Protein AF-A0A1Q7I2L8-F1 (afdb_monomer)

Radius of gyration: 13.13 Å; Cα contacts (8 Å, |Δi|>4): 40; chains: 1; bounding box: 30×20×37 Å

Structure (mmCIF, N/CA/C/O backbone):
data_AF-A0A1Q7I2L8-F1
#
_entry.id   AF-A0A1Q7I2L8-F1
#
loop_
_atom_site.group_PDB
_atom_site.id
_atom_site.type_symbol
_atom_site.label_atom_id
_atom_site.label_alt_id
_atom_site.label_comp_id
_atom_site.label_asym_id
_atom_site.label_entity_id
_atom_site.label_seq_id
_atom_site.pdbx_PDB_ins_code
_atom_site.Cartn_x
_atom_site.Cartn_y
_atom_site.Cartn_z
_atom_site.occupancy
_atom_site.B_iso_or_equiv
_atom_site.auth_seq_id
_atom_site.auth_comp_id
_atom_site.auth_asym_id
_atom_site.auth_atom_id
_atom_site.pdbx_PDB_model_num
ATOM 1 N N . MET A 1 1 ? 15.233 11.367 -10.978 1.00 52.97 1 MET A N 1
ATOM 2 C CA . MET A 1 1 ? 14.308 10.222 -11.111 1.00 52.97 1 MET A CA 1
ATOM 3 C C . MET A 1 1 ? 13.710 10.292 -12.500 1.00 52.97 1 MET A C 1
ATOM 5 O O . MET A 1 1 ? 13.121 11.313 -12.818 1.00 52.97 1 MET A O 1
ATOM 9 N N . THR A 1 2 ? 13.933 9.285 -13.341 1.00 60.62 2 THR A N 1
ATOM 10 C CA . THR A 1 2 ? 13.311 9.224 -14.672 1.00 60.62 2 THR A CA 1
ATOM 11 C C . THR A 1 2 ? 11.853 8.819 -14.495 1.00 60.62 2 THR A C 1
ATOM 13 O O . THR A 1 2 ? 11.585 7.812 -13.841 1.00 60.62 2 THR A O 1
ATOM 16 N N . GLU A 1 3 ? 10.918 9.602 -15.026 1.00 69.00 3 GLU A N 1
ATOM 17 C CA . GLU A 1 3 ? 9.498 9.250 -14.981 1.00 69.00 3 GLU A CA 1
ATOM 18 C C . GLU A 1 3 ? 9.233 7.936 -15.739 1.00 69.00 3 GLU A C 1
ATOM 20 O O . GLU A 1 3 ? 9.806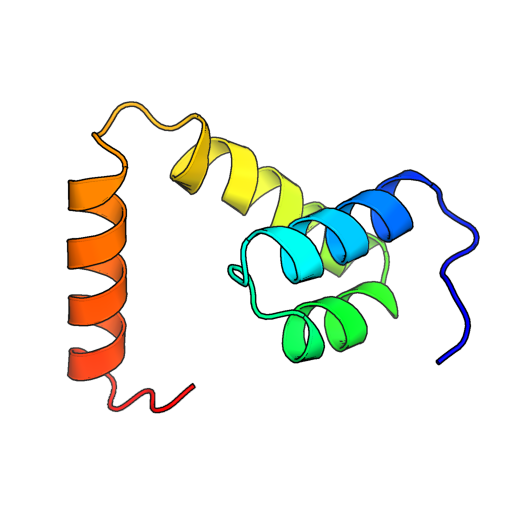 7.725 -16.815 1.00 69.00 3 GLU A O 1
ATOM 25 N N . PRO A 1 4 ? 8.378 7.035 -15.215 1.00 79.50 4 PRO A N 1
ATOM 26 C CA . PRO A 1 4 ? 8.051 5.802 -15.914 1.00 79.50 4 PRO A CA 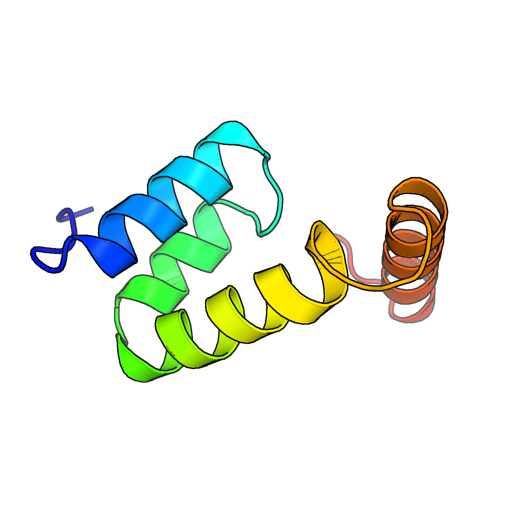1
ATOM 27 C C . PRO A 1 4 ? 7.329 6.117 -17.229 1.00 79.50 4 PRO A C 1
ATOM 29 O O . PRO A 1 4 ? 6.415 6.942 -17.277 1.00 79.50 4 PRO A O 1
ATOM 32 N N . ALA A 1 5 ? 7.725 5.439 -18.309 1.00 84.12 5 ALA A N 1
ATOM 33 C CA . ALA A 1 5 ? 7.051 5.558 -19.604 1.00 84.12 5 ALA A CA 1
ATOM 34 C C . ALA A 1 5 ? 5.616 4.999 -19.551 1.00 84.12 5 ALA A C 1
ATOM 36 O O . ALA A 1 5 ? 4.725 5.517 -20.222 1.00 84.12 5 ALA A O 1
ATOM 37 N N . ASP A 1 6 ? 5.401 3.976 -18.718 1.00 94.62 6 ASP A N 1
ATOM 38 C CA . ASP A 1 6 ? 4.114 3.320 -18.487 1.00 94.62 6 ASP A CA 1
ATOM 39 C C . ASP A 1 6 ? 3.127 4.260 -17.757 1.00 94.62 6 ASP A C 1
ATOM 41 O O . ASP A 1 6 ? 3.383 4.628 -16.603 1.00 94.62 6 ASP A O 1
ATOM 45 N N . PRO A 1 7 ? 1.999 4.640 -18.391 1.00 95.62 7 PRO A N 1
ATOM 46 C CA . PRO A 1 7 ? 1.026 5.561 -17.805 1.00 95.62 7 PRO A CA 1
ATOM 47 C C . PRO A 1 7 ? 0.429 5.074 -16.483 1.00 95.62 7 PRO A C 1
ATOM 49 O O . PRO A 1 7 ? 0.217 5.883 -15.585 1.00 95.62 7 PRO A O 1
ATOM 52 N N . GLU A 1 8 ? 0.209 3.765 -16.328 1.00 95.31 8 GLU A N 1
ATOM 53 C CA . GLU A 1 8 ? -0.373 3.209 -15.099 1.00 95.31 8 GLU A CA 1
ATOM 54 C C . GLU A 1 8 ? 0.592 3.363 -13.916 1.00 95.31 8 GLU A C 1
ATOM 56 O O . GLU A 1 8 ? 0.185 3.633 -12.788 1.00 95.31 8 GLU A O 1
ATOM 61 N N . LEU A 1 9 ? 1.899 3.236 -14.164 1.00 95.81 9 LEU A N 1
ATOM 62 C CA . LEU A 1 9 ? 2.898 3.448 -13.118 1.00 95.81 9 LEU A CA 1
ATOM 63 C C . LEU A 1 9 ? 3.044 4.924 -12.755 1.00 95.81 9 LEU A C 1
ATOM 65 O O . LEU A 1 9 ? 3.284 5.228 -11.587 1.00 95.81 9 LEU A O 1
ATOM 69 N N . ARG A 1 10 ? 2.886 5.829 -13.729 1.00 95.31 10 ARG A 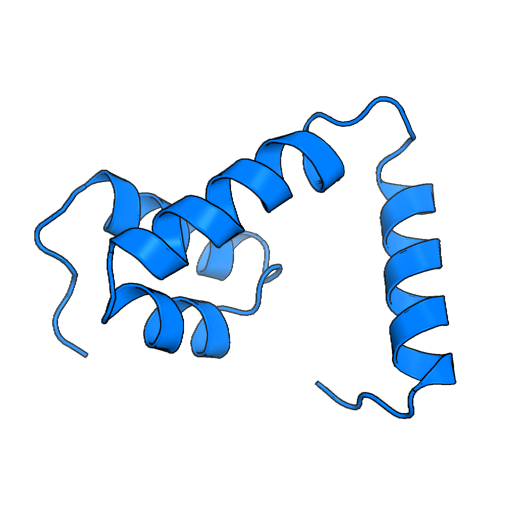N 1
ATOM 70 C CA . ARG A 1 10 ? 2.883 7.275 -13.478 1.00 95.31 10 ARG A CA 1
ATOM 71 C C . ARG A 1 10 ? 1.712 7.668 -12.584 1.00 95.31 10 ARG A C 1
ATOM 73 O O . ARG A 1 10 ? 1.927 8.328 -11.573 1.00 95.31 10 ARG A O 1
ATOM 80 N N . GLU A 1 11 ? 0.521 7.156 -12.878 1.00 95.38 11 GLU A N 1
ATOM 81 C CA . GLU A 1 11 ? -0.666 7.378 -12.050 1.00 95.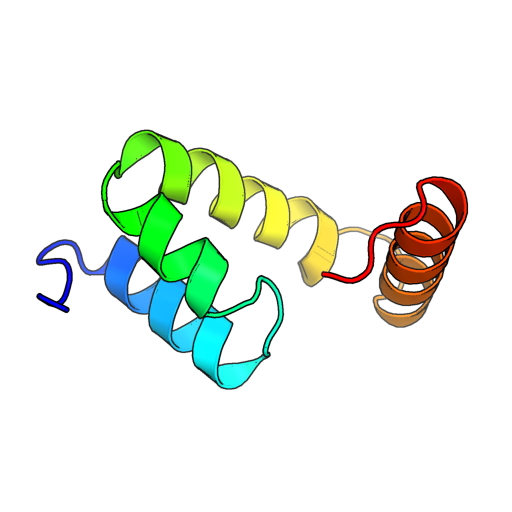38 11 GLU A CA 1
ATOM 82 C C . GLU A 1 11 ? -0.437 6.916 -10.601 1.00 95.38 11 GLU A C 1
ATOM 84 O O . GLU A 1 11 ? -0.758 7.637 -9.658 1.00 95.38 11 GLU A O 1
ATOM 89 N N . TYR A 1 12 ? 0.199 5.758 -10.384 1.00 95.81 12 TYR A N 1
ATOM 90 C CA . TYR A 1 12 ? 0.525 5.313 -9.025 1.00 95.81 12 TYR A CA 1
ATOM 91 C C . TYR A 1 12 ? 1.441 6.284 -8.265 1.00 95.81 12 TYR A C 1
ATOM 93 O O . TYR A 1 12 ? 1.287 6.422 -7.050 1.00 95.81 12 TYR A O 1
ATOM 101 N N . LEU A 1 13 ? 2.380 6.948 -8.945 1.00 95.31 13 LEU A N 1
ATOM 102 C CA . LEU A 1 13 ? 3.246 7.959 -8.329 1.00 95.31 13 LEU A CA 1
ATOM 103 C C . LEU A 1 13 ? 2.482 9.251 -8.034 1.00 95.31 13 LEU A C 1
ATOM 105 O O . LEU A 1 13 ? 2.618 9.794 -6.940 1.00 95.31 13 LEU A O 1
ATOM 109 N N . GLU A 1 14 ? 1.639 9.704 -8.960 1.00 95.44 14 GLU A N 1
ATOM 110 C CA . GLU A 1 14 ? 0.790 10.888 -8.782 1.00 95.44 14 GLU A CA 1
ATOM 111 C C . GLU A 1 14 ? -0.181 10.712 -7.605 1.00 95.44 14 GLU A C 1
ATOM 113 O O . GLU A 1 14 ? -0.326 11.599 -6.761 1.00 95.44 14 GLU A O 1
ATOM 118 N N . LEU A 1 15 ? -0.808 9.537 -7.493 1.00 94.56 15 LEU A N 1
ATOM 119 C CA . LEU A 1 15 ? -1.687 9.198 -6.375 1.00 94.56 15 LEU A CA 1
ATOM 120 C C . LEU A 1 15 ? -0.917 9.151 -5.051 1.00 94.56 15 LEU A C 1
ATOM 122 O O . LEU A 1 15 ? -1.389 9.702 -4.054 1.00 94.56 15 LEU A O 1
ATOM 126 N N . ALA A 1 16 ? 0.271 8.540 -5.033 1.00 94.94 16 ALA A N 1
ATOM 127 C CA . ALA A 1 16 ? 1.122 8.514 -3.847 1.00 94.94 16 ALA A CA 1
ATOM 128 C C . ALA A 1 16 ? 1.511 9.935 -3.408 1.00 94.94 16 ALA A C 1
ATOM 130 O O . ALA A 1 16 ? 1.406 10.258 -2.227 1.00 94.94 16 ALA A O 1
ATOM 131 N N . GLN A 1 17 ? 1.880 10.810 -4.348 1.00 94.88 17 GLN A N 1
ATOM 132 C CA . GLN A 1 17 ? 2.192 12.214 -4.072 1.00 94.88 17 GLN A CA 1
ATOM 133 C C . GLN A 1 17 ? 0.980 12.988 -3.540 1.00 94.88 17 GLN A C 1
ATOM 135 O O . GLN A 1 17 ? 1.113 13.774 -2.606 1.00 94.88 17 GLN A O 1
ATOM 140 N N . LYS A 1 18 ? -0.208 12.753 -4.105 1.00 95.00 18 LYS A N 1
ATOM 141 C CA . LYS A 1 18 ? -1.443 13.443 -3.717 1.00 95.00 18 LYS A CA 1
ATOM 142 C C . LYS A 1 18 ? -1.950 13.039 -2.332 1.00 95.00 18 LYS A C 1
ATOM 144 O O . LYS A 1 18 ? -2.426 13.893 -1.590 1.00 95.00 18 LYS A O 1
ATOM 149 N N . TYR A 1 19 ? -1.911 11.747 -2.010 1.00 91.25 19 TYR A N 1
ATOM 150 C CA . TYR A 1 19 ? -2.525 11.202 -0.793 1.00 91.25 19 TYR A CA 1
ATOM 151 C C . TYR A 1 19 ? -1.516 10.860 0.309 1.00 91.25 19 TYR A C 1
ATOM 153 O O . TYR A 1 19 ? -1.919 10.551 1.429 1.00 91.25 19 TYR A O 1
ATOM 161 N N . GLY A 1 20 ? -0.216 10.854 0.004 1.00 89.56 20 GLY A N 1
ATOM 162 C CA . GLY A 1 20 ? 0.856 10.470 0.930 1.00 89.56 20 GLY A CA 1
ATOM 163 C C . GLY A 1 20 ? 0.851 8.990 1.337 1.00 89.56 20 GLY A C 1
ATOM 164 O O . GLY A 1 20 ? 1.692 8.568 2.129 1.00 89.56 20 GLY A O 1
ATOM 165 N N . THR A 1 21 ? -0.098 8.195 0.830 1.00 87.81 21 THR A N 1
ATOM 166 C CA . THR A 1 21 ? -0.332 6.797 1.212 1.00 87.81 21 THR A CA 1
ATOM 167 C C . THR A 1 21 ? -0.702 5.951 -0.022 1.00 87.81 21 THR A C 1
ATOM 169 O O . THR A 1 21 ? -1.762 6.153 -0.618 1.00 87.81 21 THR A O 1
ATOM 172 N N . PRO A 1 22 ? 0.145 4.988 -0.442 1.00 89.75 22 PRO A N 1
ATOM 173 C CA . PRO A 1 22 ? 1.484 4.690 0.084 1.00 89.75 22 PRO A CA 1
ATOM 174 C C . PRO A 1 22 ? 2.448 5.881 -0.062 1.00 89.75 22 PRO A C 1
ATOM 176 O O . PRO A 1 22 ? 2.236 6.742 -0.913 1.00 89.75 22 PRO A O 1
ATOM 179 N N . ARG A 1 23 ? 3.513 5.921 0.755 1.00 91.38 23 ARG A N 1
ATOM 180 C CA . ARG A 1 23 ? 4.496 7.015 0.712 1.00 91.38 23 ARG A CA 1
ATOM 181 C C . ARG A 1 23 ? 5.124 7.156 -0.686 1.00 91.38 23 ARG A C 1
ATOM 183 O O . ARG A 1 23 ? 5.516 6.129 -1.259 1.00 91.38 23 ARG A O 1
ATOM 190 N N . PRO A 1 24 ? 5.272 8.385 -1.217 1.00 93.50 24 PRO A N 1
ATOM 191 C CA . PRO A 1 24 ? 5.856 8.625 -2.537 1.00 93.50 24 PRO A CA 1
ATOM 192 C C . PRO A 1 24 ? 7.238 7.995 -2.723 1.00 93.50 24 PRO A C 1
ATOM 194 O O . PRO A 1 24 ? 7.505 7.402 -3.763 1.00 93.50 24 PRO A O 1
ATOM 197 N N . GLU A 1 25 ? 8.098 8.058 -1.706 1.00 93.12 25 GLU A N 1
ATOM 198 C CA . GLU A 1 25 ? 9.473 7.558 -1.759 1.00 93.12 25 GLU A CA 1
ATOM 199 C C . GLU A 1 25 ? 9.502 6.035 -1.922 1.00 93.12 25 GLU A C 1
ATOM 201 O O . GLU A 1 25 ? 10.212 5.494 -2.770 1.00 93.12 25 GLU A O 1
ATOM 206 N N . THR A 1 26 ? 8.673 5.322 -1.154 1.00 93.12 26 THR A N 1
ATOM 207 C CA . THR A 1 26 ? 8.545 3.865 -1.279 1.00 93.12 26 THR A CA 1
ATOM 208 C C . THR A 1 26 ? 7.923 3.481 -2.617 1.00 93.12 26 THR A C 1
ATOM 210 O O . THR A 1 26 ? 8.318 2.487 -3.232 1.00 93.12 26 THR A O 1
ATOM 213 N N . GLN A 1 27 ? 6.949 4.261 -3.083 1.00 94.88 27 GLN A N 1
ATOM 214 C CA . GLN A 1 27 ? 6.283 3.982 -4.343 1.00 94.88 27 GLN A CA 1
ATOM 215 C C . GLN A 1 27 ? 7.216 4.204 -5.541 1.00 94.88 27 GLN A C 1
ATOM 217 O O . GLN A 1 27 ? 7.227 3.370 -6.446 1.00 94.88 27 GLN A O 1
ATOM 222 N N . ALA A 1 28 ? 8.077 5.226 -5.496 1.00 93.56 28 ALA A N 1
ATOM 223 C CA . ALA A 1 28 ? 9.133 5.452 -6.481 1.00 93.56 28 ALA A CA 1
ATOM 224 C C . ALA A 1 28 ? 10.070 4.240 -6.600 1.00 93.56 28 ALA A C 1
ATOM 226 O O . ALA A 1 28 ? 10.337 3.772 -7.709 1.00 93.56 28 ALA A O 1
ATOM 227 N N . ILE A 1 29 ? 10.475 3.648 -5.469 1.00 94.38 29 ILE A N 1
ATOM 228 C CA . ILE A 1 29 ? 11.300 2.431 -5.464 1.00 94.38 29 ILE A CA 1
ATOM 229 C C . ILE A 1 29 ? 10.571 1.271 -6.162 1.00 94.38 29 ILE A C 1
ATOM 231 O O . ILE A 1 29 ? 11.136 0.602 -7.028 1.00 94.38 29 ILE A O 1
ATOM 235 N N . ARG A 1 30 ? 9.290 1.043 -5.836 1.00 94.75 30 ARG A N 1
ATOM 236 C CA . ARG A 1 30 ? 8.494 -0.042 -6.441 1.00 94.75 30 ARG A CA 1
ATOM 237 C C . ARG A 1 30 ? 8.317 0.125 -7.947 1.00 94.75 30 ARG A C 1
ATOM 239 O O . ARG A 1 30 ? 8.302 -0.876 -8.658 1.00 94.75 30 ARG A O 1
ATOM 246 N N . THR A 1 31 ? 8.201 1.358 -8.445 1.00 94.81 31 THR A N 1
ATOM 247 C CA . THR A 1 31 ? 7.997 1.609 -9.882 1.00 94.81 31 THR A CA 1
ATOM 248 C C . THR A 1 31 ? 9.175 1.225 -10.772 1.00 94.81 31 THR A C 1
ATOM 250 O O . THR A 1 31 ? 8.970 1.047 -11.970 1.00 94.81 31 THR A O 1
ATOM 253 N N . HIS A 1 32 ? 10.365 0.977 -10.212 1.00 92.94 32 HIS A N 1
ATOM 254 C CA . HIS A 1 32 ? 11.470 0.383 -10.971 1.00 92.94 32 HIS A CA 1
ATOM 255 C C . HIS A 1 32 ? 11.175 -1.046 -11.453 1.00 92.94 32 HIS A C 1
ATOM 257 O O . HIS A 1 32 ? 11.788 -1.502 -12.415 1.00 92.94 32 HIS A O 1
ATOM 263 N N . VAL A 1 33 ? 10.229 -1.751 -10.819 1.00 95.62 33 VAL A N 1
ATOM 264 C CA . VAL 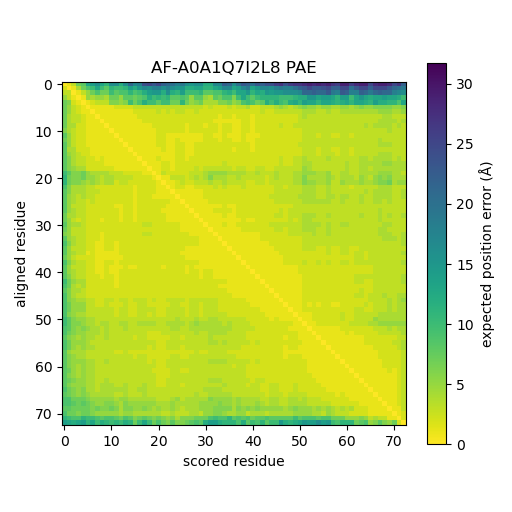A 1 33 ? 9.802 -3.097 -11.217 1.00 95.62 33 VAL A CA 1
ATOM 265 C C . VAL A 1 33 ? 8.286 -3.091 -11.459 1.00 95.62 33 VAL A C 1
ATOM 267 O O . VAL A 1 33 ? 7.511 -3.246 -10.510 1.00 95.62 33 VAL A O 1
ATOM 270 N N . PRO A 1 34 ? 7.821 -2.958 -12.719 1.00 95.44 34 PRO A N 1
ATOM 271 C CA . PRO A 1 34 ? 6.400 -2.795 -13.045 1.00 95.44 34 PRO A CA 1
ATOM 272 C C . PRO A 1 34 ? 5.472 -3.841 -12.419 1.00 95.44 34 PRO A C 1
ATOM 274 O O . PRO A 1 34 ? 4.396 -3.506 -11.925 1.00 95.44 34 PRO A O 1
ATOM 277 N N . ALA A 1 35 ? 5.893 -5.109 -12.398 1.00 96.69 35 ALA A N 1
ATOM 278 C CA . ALA A 1 35 ? 5.115 -6.193 -11.803 1.00 96.69 35 ALA A CA 1
ATOM 279 C C . ALA A 1 35 ? 4.886 -5.989 -10.293 1.00 96.69 35 ALA A C 1
ATOM 281 O O . ALA A 1 35 ? 3.772 -6.195 -9.811 1.00 96.69 35 ALA A O 1
ATOM 282 N N . VAL A 1 36 ? 5.905 -5.520 -9.563 1.00 96.81 36 VAL A N 1
ATOM 283 C CA . VAL A 1 36 ? 5.817 -5.230 -8.122 1.00 96.81 36 VAL A CA 1
ATOM 284 C C . VAL A 1 36 ? 4.901 -4.036 -7.874 1.00 96.81 36 VAL A C 1
ATOM 286 O O . VAL A 1 36 ? 4.016 -4.112 -7.021 1.00 96.81 36 VAL A O 1
ATOM 289 N N . ALA A 1 37 ? 5.062 -2.958 -8.645 1.00 96.31 37 ALA A N 1
ATOM 290 C CA . ALA A 1 37 ? 4.205 -1.781 -8.531 1.00 96.31 37 ALA A CA 1
ATOM 291 C C . ALA A 1 37 ? 2.724 -2.129 -8.753 1.00 96.31 37 ALA A C 1
ATOM 293 O O . ALA A 1 37 ? 1.878 -1.771 -7.938 1.00 96.31 37 ALA A O 1
ATOM 294 N N . ARG A 1 38 ? 2.412 -2.901 -9.800 1.00 97.31 38 ARG A N 1
ATOM 295 C CA . ARG A 1 38 ? 1.042 -3.346 -10.109 1.00 97.31 38 ARG A CA 1
ATOM 296 C C . ARG A 1 38 ? 0.476 -4.261 -9.026 1.00 97.31 38 ARG A C 1
ATOM 298 O O . ARG A 1 38 ? -0.675 -4.084 -8.630 1.00 97.31 38 ARG A O 1
ATOM 305 N N . ALA A 1 39 ? 1.264 -5.225 -8.547 1.00 97.50 39 ALA A N 1
ATOM 306 C CA . ALA A 1 39 ? 0.835 -6.145 -7.497 1.00 97.50 39 ALA A CA 1
ATOM 307 C C . ALA A 1 39 ? 0.477 -5.397 -6.205 1.00 97.50 39 ALA A C 1
ATOM 309 O O . ALA A 1 39 ? -0.567 -5.665 -5.611 1.00 97.50 39 ALA A O 1
ATOM 310 N N . PHE A 1 40 ? 1.295 -4.415 -5.814 1.00 96.88 40 PHE A N 1
ATOM 311 C CA . PHE A 1 40 ? 1.030 -3.597 -4.636 1.00 96.88 40 PHE A CA 1
ATOM 312 C C . PHE A 1 40 ? -0.165 -2.656 -4.842 1.00 96.88 40 PHE A C 1
ATOM 314 O O . PHE A 1 40 ? -1.136 -2.725 -4.090 1.00 96.88 40 PHE A O 1
ATOM 321 N N . SER A 1 41 ? -0.121 -1.787 -5.857 1.00 96.31 41 SER A N 1
ATOM 322 C CA . SER A 1 41 ? -1.096 -0.700 -6.015 1.00 96.31 41 SER A CA 1
ATOM 323 C C . SER A 1 41 ? -2.515 -1.208 -6.236 1.00 96.31 41 SER A C 1
ATOM 325 O O . SER A 1 41 ? -3.459 -0.674 -5.660 1.00 96.31 41 SER A O 1
ATOM 327 N N . ARG A 1 42 ? -2.688 -2.282 -7.017 1.00 96.19 42 ARG A N 1
ATOM 328 C CA . ARG A 1 42 ? -4.019 -2.856 -7.268 1.00 96.19 42 ARG A CA 1
ATOM 329 C C . ARG A 1 42 ? -4.603 -3.509 -6.019 1.00 96.19 42 ARG A C 1
ATOM 331 O O . ARG A 1 42 ? -5.812 -3.447 -5.811 1.00 96.19 42 ARG A O 1
ATOM 338 N N . ALA A 1 43 ? -3.771 -4.153 -5.201 1.00 96.06 43 ALA A N 1
ATOM 339 C CA . ALA A 1 43 ? -4.214 -4.709 -3.925 1.00 96.06 43 ALA A CA 1
ATOM 340 C C . ALA A 1 43 ? -4.568 -3.590 -2.934 1.00 96.06 43 ALA A C 1
ATOM 342 O O . ALA A 1 43 ? -5.629 -3.640 -2.314 1.00 96.06 43 ALA A O 1
ATOM 343 N N . TRP A 1 44 ? -3.726 -2.555 -2.847 1.00 95.25 44 TRP A N 1
ATOM 344 C CA . TRP A 1 44 ? -3.969 -1.367 -2.030 1.00 95.25 44 TRP A CA 1
ATOM 345 C C . TRP A 1 44 ? -5.295 -0.692 -2.384 1.00 95.25 44 TRP A C 1
ATOM 347 O O . TRP A 1 44 ? -6.120 -0.473 -1.503 1.00 95.25 44 TRP A O 1
ATOM 357 N N . GLU A 1 45 ? -5.547 -0.431 -3.666 1.00 94.94 45 GLU A N 1
ATOM 358 C CA . GLU A 1 45 ? -6.795 0.184 -4.123 1.00 94.94 45 GLU A CA 1
ATOM 359 C C . GLU A 1 45 ? -8.017 -0.655 -3.716 1.00 94.94 45 GLU A C 1
ATOM 361 O O . GLU A 1 45 ? -8.946 -0.149 -3.086 1.00 94.94 45 GLU A O 1
ATOM 366 N N . ARG A 1 46 ? -7.987 -1.967 -3.980 1.00 95.94 46 ARG A N 1
ATOM 367 C CA . ARG A 1 46 ? -9.114 -2.868 -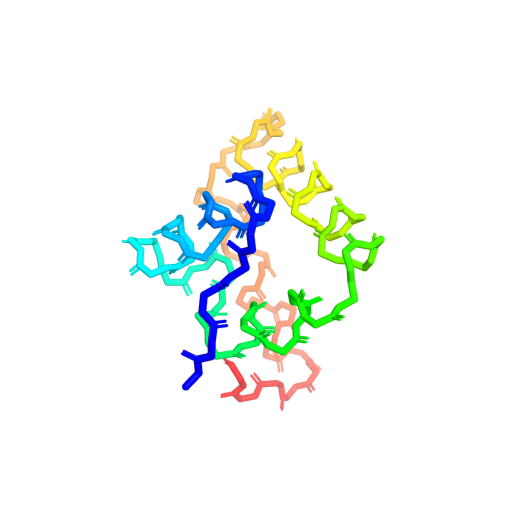3.684 1.00 95.94 46 ARG A CA 1
ATOM 368 C C . ARG A 1 46 ? -9.405 -3.007 -2.194 1.00 95.94 46 ARG A C 1
ATOM 370 O O . ARG A 1 46 ? -10.564 -3.043 -1.803 1.00 95.94 46 ARG A O 1
ATOM 377 N N . ILE A 1 47 ? -8.371 -3.109 -1.362 1.00 93.81 47 ILE A N 1
ATOM 378 C CA . ILE A 1 47 ? -8.533 -3.368 0.075 1.00 93.81 47 ILE A CA 1
ATOM 379 C C . ILE A 1 47 ? -8.736 -2.052 0.833 1.00 93.81 47 ILE A C 1
ATOM 381 O O . ILE A 1 47 ? -9.648 -1.911 1.649 1.00 93.81 47 ILE A O 1
ATOM 385 N N . PHE A 1 48 ? -7.891 -1.063 0.565 1.00 93.19 48 PHE A N 1
ATOM 386 C CA . PHE A 1 48 ? -7.772 0.122 1.402 1.00 93.19 48 PHE A CA 1
ATOM 387 C C . PHE A 1 48 ? -8.696 1.264 0.970 1.00 93.19 48 PHE A C 1
ATOM 389 O O . PHE A 1 48 ? -9.251 1.967 1.819 1.00 93.19 48 PHE A O 1
ATOM 396 N N . ARG A 1 49 ? -8.921 1.426 -0.337 1.00 91.12 49 ARG A N 1
ATOM 397 C CA . ARG A 1 49 ? -9.747 2.513 -0.890 1.00 91.12 49 ARG A CA 1
ATOM 398 C C . ARG A 1 49 ? -11.167 2.040 -1.173 1.00 91.12 49 ARG A C 1
ATOM 400 O O . ARG A 1 49 ? -12.106 2.656 -0.687 1.00 91.12 49 ARG A O 1
ATOM 407 N N . GLN A 1 50 ? -11.305 0.900 -1.845 1.00 94.81 50 GLN A N 1
ATOM 408 C CA . GLN A 1 50 ? -12.590 0.333 -2.276 1.00 94.81 50 GLN A CA 1
ATOM 409 C C . GLN A 1 50 ? -13.136 -0.765 -1.347 1.00 94.81 50 GLN A C 1
ATOM 411 O O . GLN A 1 50 ? -14.221 -1.290 -1.581 1.00 94.81 50 GLN A O 1
ATOM 416 N N . GLY A 1 51 ? -12.391 -1.142 -0.303 1.00 94.50 51 GLY A N 1
ATOM 417 C CA . GLY A 1 51 ? -12.814 -2.196 0.621 1.00 94.50 51 GLY A CA 1
ATOM 418 C C . GLY A 1 51 ? -14.041 -1.815 1.454 1.00 94.50 51 GLY A C 1
ATOM 419 O O . GLY A 1 51 ? -14.276 -0.639 1.713 1.00 94.50 51 GLY A O 1
ATOM 4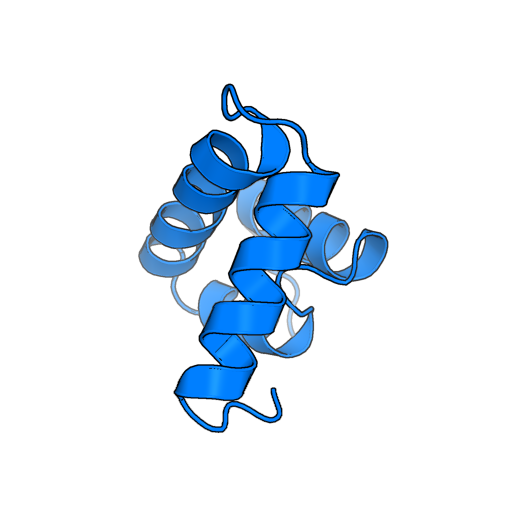20 N N . VAL A 1 52 ? -14.761 -2.833 1.935 1.00 96.75 52 VAL A N 1
ATOM 421 C CA . VAL A 1 52 ? -16.096 -2.729 2.564 1.00 96.75 52 VAL A CA 1
ATOM 422 C C . VAL A 1 52 ? -16.146 -1.997 3.907 1.00 96.75 52 VAL A C 1
ATOM 424 O O . VAL A 1 52 ? -17.217 -1.584 4.335 1.00 96.75 52 VAL A O 1
ATOM 427 N N . LEU A 1 53 ? -15.011 -1.878 4.598 1.00 96.94 53 LEU A N 1
ATOM 428 C CA . LEU A 1 53 ? -14.931 -1.164 5.870 1.00 96.94 53 LEU A CA 1
ATOM 429 C C . LEU A 1 53 ? -14.658 0.321 5.648 1.00 96.94 53 LEU A C 1
ATOM 431 O O . LEU A 1 53 ? -13.943 0.697 4.712 1.00 96.94 53 LEU A O 1
ATOM 435 N N . GLU A 1 54 ? -15.148 1.133 6.583 1.00 96.94 54 GLU A N 1
ATOM 436 C CA . GLU A 1 54 ? -14.888 2.568 6.635 1.00 96.94 54 GLU A CA 1
ATOM 437 C C . GLU A 1 54 ? -13.392 2.876 6.566 1.00 96.94 54 GLU A C 1
ATOM 439 O O . GLU A 1 54 ? -12.551 2.207 7.176 1.00 96.94 54 GLU A O 1
ATOM 444 N N . HIS A 1 55 ? -13.047 3.920 5.816 1.00 93.69 55 HIS A N 1
ATOM 445 C CA . HIS A 1 55 ? -11.651 4.287 5.598 1.00 93.69 55 HIS A CA 1
ATOM 446 C C . HIS A 1 55 ? -10.935 4.657 6.906 1.00 93.69 55 HIS A C 1
ATOM 448 O O . HIS A 1 55 ? -9.806 4.225 7.127 1.00 93.69 55 HIS A O 1
ATOM 454 N N . SER A 1 56 ? -11.615 5.364 7.813 1.00 95.44 56 SER A N 1
ATOM 455 C CA . SER A 1 56 ? -11.077 5.734 9.130 1.00 95.44 56 SER A CA 1
ATOM 456 C C . SER A 1 56 ? -10.728 4.518 9.993 1.00 95.44 56 SER A C 1
ATOM 458 O O . SER A 1 56 ? -9.703 4.522 10.673 1.00 95.44 56 SER A O 1
ATOM 460 N N . LEU A 1 57 ? -11.531 3.451 9.928 1.00 97.06 57 LEU A N 1
ATOM 461 C CA . LEU A 1 57 ? -11.252 2.204 10.638 1.00 97.06 57 LEU A CA 1
ATOM 462 C C . LEU A 1 57 ? -10.013 1.507 10.062 1.00 97.06 57 LEU A C 1
ATOM 464 O O . LEU A 1 57 ? -9.152 1.055 10.815 1.00 97.06 57 LEU A O 1
ATOM 468 N N . LYS A 1 58 ? -9.883 1.469 8.732 1.00 95.75 58 LYS A N 1
ATOM 469 C CA . LYS A 1 58 ? -8.708 0.894 8.056 1.00 95.75 58 LYS A CA 1
ATOM 470 C C . LYS A 1 58 ? -7.425 1.662 8.398 1.00 95.75 58 LYS A C 1
ATOM 472 O O . LYS A 1 58 ? -6.397 1.035 8.647 1.00 95.75 58 LYS A O 1
ATOM 477 N N . GLU A 1 59 ? -7.488 2.990 8.476 1.00 94.19 59 GLU A N 1
ATOM 478 C CA . GLU A 1 59 ? -6.371 3.833 8.925 1.00 94.19 59 GLU A CA 1
ATOM 479 C C . GLU A 1 59 ? -5.997 3.581 10.391 1.00 94.19 59 GLU A C 1
ATOM 481 O O . GLU A 1 59 ? -4.817 3.412 10.705 1.00 94.19 59 GLU A O 1
ATOM 486 N N . LEU A 1 60 ? -6.986 3.468 11.284 1.00 96.31 60 LEU A N 1
ATOM 487 C CA . LEU A 1 60 ? -6.739 3.138 12.689 1.00 96.31 60 LEU A CA 1
ATOM 488 C C . LEU A 1 60 ? -6.024 1.786 12.828 1.00 96.31 60 LEU A C 1
ATOM 490 O O . LEU A 1 60 ? -5.025 1.691 13.544 1.00 96.31 60 LEU 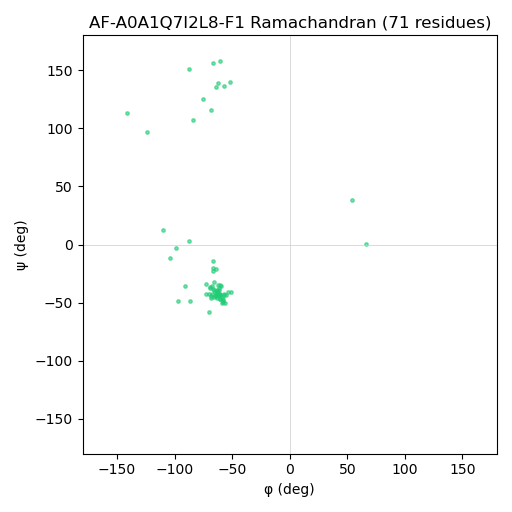A O 1
ATOM 494 N N . CYS A 1 61 ? -6.485 0.760 12.104 1.00 95.75 61 CYS A N 1
ATOM 495 C CA . CYS A 1 61 ? -5.823 -0.543 12.064 1.00 95.75 61 CYS A CA 1
ATOM 496 C C . CYS A 1 61 ? -4.391 -0.439 11.521 1.00 95.75 61 CYS A C 1
ATOM 498 O O . CYS A 1 61 ? -3.484 -1.039 12.093 1.00 95.75 61 CYS A O 1
ATOM 500 N N . ARG A 1 62 ? -4.164 0.339 10.455 1.00 93.25 62 ARG A N 1
ATOM 501 C CA . ARG A 1 62 ? -2.832 0.533 9.861 1.00 93.25 62 ARG A CA 1
ATOM 502 C C . ARG A 1 62 ? -1.852 1.159 10.857 1.00 93.25 62 ARG A C 1
ATOM 504 O O . ARG A 1 62 ? -0.750 0.645 11.013 1.00 93.25 62 ARG A O 1
ATOM 511 N N . VAL A 1 63 ? -2.264 2.214 11.565 1.00 93.56 63 VAL A N 1
ATOM 512 C CA . VAL A 1 63 ? -1.446 2.867 12.604 1.00 93.56 63 VAL A CA 1
ATOM 513 C C . VAL A 1 63 ? -1.181 1.924 13.775 1.00 93.56 63 VAL A C 1
ATOM 515 O O . VAL A 1 63 ? -0.053 1.859 14.261 1.00 93.56 63 VAL A O 1
ATOM 518 N N . TYR A 1 64 ? -2.199 1.185 14.225 1.00 96.56 64 TYR A N 1
ATOM 519 C CA . TYR A 1 64 ? -2.036 0.203 15.293 1.00 96.56 64 TYR A CA 1
ATOM 520 C C . TYR A 1 64 ? -0.999 -0.859 14.912 1.00 96.56 64 TYR A C 1
ATOM 522 O O . TYR A 1 64 ? -0.044 -1.057 15.658 1.00 96.56 64 TYR A O 1
ATOM 530 N N . VA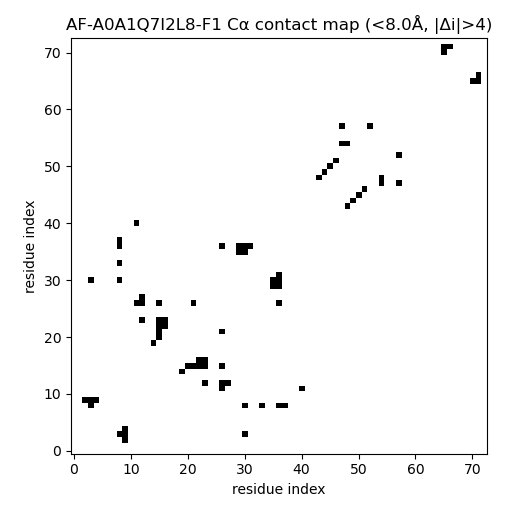L A 1 65 ? -1.122 -1.462 13.723 1.00 95.62 65 VAL A N 1
ATOM 531 C CA . VAL A 1 65 ? -0.157 -2.453 13.226 1.00 95.62 65 VAL A CA 1
ATOM 532 C C . VAL A 1 65 ? 1.250 -1.861 13.166 1.00 95.62 65 VAL A C 1
ATOM 534 O O . VAL A 1 65 ? 2.163 -2.467 13.719 1.00 95.62 65 VAL A O 1
ATOM 537 N N . SER A 1 66 ? 1.433 -0.664 12.594 1.00 94.31 66 SER A N 1
ATOM 538 C CA . SER A 1 66 ? 2.748 -0.005 12.560 1.00 94.31 66 SER A CA 1
ATOM 539 C C . SER A 1 66 ? 3.362 0.150 13.952 1.00 94.31 66 SER A C 1
ATOM 541 O O . SER A 1 66 ? 4.535 -0.165 14.129 1.00 94.31 66 SER A O 1
ATOM 543 N N . LYS A 1 67 ? 2.574 0.555 14.958 1.00 95.75 67 LYS A N 1
ATOM 544 C CA . LYS A 1 67 ? 3.055 0.658 16.345 1.00 95.75 67 LYS A CA 1
ATOM 545 C C . LYS A 1 67 ? 3.423 -0.698 16.946 1.00 95.75 67 LYS A C 1
ATOM 547 O O . LYS A 1 67 ? 4.412 -0.776 17.662 1.00 95.75 67 LYS A O 1
ATOM 552 N N . THR A 1 68 ? 2.659 -1.756 16.660 1.00 97.44 68 THR A N 1
ATOM 553 C CA . THR A 1 68 ? 2.928 -3.098 17.216 1.00 97.44 68 THR A CA 1
ATOM 554 C C . THR A 1 68 ? 4.220 -3.729 16.710 1.00 97.44 68 THR A C 1
ATOM 556 O O . THR A 1 68 ? 4.753 -4.610 17.373 1.00 97.44 68 THR A O 1
ATOM 559 N N . ILE A 1 69 ? 4.712 -3.289 15.549 1.00 96.94 69 ILE A N 1
ATOM 560 C CA . ILE A 1 69 ? 5.958 -3.781 14.949 1.00 96.94 69 ILE A CA 1
ATOM 561 C C . ILE A 1 69 ? 7.079 -2.733 14.973 1.00 96.94 69 ILE A C 1
ATOM 563 O O . ILE A 1 69 ? 8.060 -2.897 14.255 1.00 96.94 69 ILE A O 1
ATOM 567 N N . GLU A 1 70 ? 6.912 -1.645 15.735 1.00 95.69 70 GLU A N 1
ATOM 568 C CA . GLU A 1 70 ? 7.893 -0.551 15.849 1.00 95.69 70 GLU A CA 1
ATOM 569 C C . GLU A 1 70 ? 8.307 0.035 14.482 1.00 95.69 70 GLU A C 1
ATOM 571 O O . GLU A 1 70 ? 9.456 0.386 14.227 1.00 95.69 70 GLU A O 1
ATOM 576 N N . CYS A 1 71 ? 7.344 0.140 13.564 1.00 91.62 71 CYS A N 1
ATOM 577 C CA . CYS A 1 71 ? 7.556 0.721 12.245 1.00 91.62 71 CYS A CA 1
ATOM 578 C C . CYS A 1 71 ? 7.434 2.250 12.313 1.00 91.62 71 CYS A C 1
ATOM 580 O O . CYS A 1 71 ? 6.329 2.784 12.423 1.00 91.62 71 CYS A O 1
ATOM 582 N N . GLU A 1 72 ? 8.571 2.945 12.211 1.00 82.69 72 GLU A N 1
ATOM 583 C CA . GLU A 1 72 ? 8.669 4.420 12.197 1.00 82.69 72 GLU A CA 1
ATOM 584 C C . GLU A 1 72 ? 8.518 5.049 10.794 1.00 82.69 72 GLU A C 1
ATOM 586 O O . GLU A 1 72 ? 8.657 6.263 10.615 1.00 82.69 72 GLU A O 1
ATOM 591 N N . TYR A 1 73 ? 8.253 4.208 9.791 1.00 70.38 73 TYR A N 1
ATOM 592 C CA . TYR A 1 73 ? 8.044 4.589 8.392 1.00 70.38 73 TYR A CA 1
ATOM 593 C C . TYR A 1 73 ? 6.668 5.197 8.111 1.00 70.38 73 TYR A C 1
ATOM 595 O O . TYR A 1 73 ? 5.895 5.599 9.001 1.00 70.38 73 TYR A O 1
#

pLDDT: mean 92.55, std 7.9, range [52.97, 97.5]

Secondary structure (DSSP, 8-state):
-PPPSSHHHHHHHHHHHHH-SS-HHHHHHHHTSHHHHHHHHHHHIIIIISSSS-HHHHHHHHHHHHHHTT---

Sequence (73 aa):
MTEPADPELREYLELAQKYGTPRPETQAIRTHVPAVARAFSRAWERIFRQGVLEHSLKELCRVYVSKTIECEY

Foldseek 3Di:
DDQDPDPVLNVLLVVCVVPVVVPNVVSVVQSVPVVSNCVPPVVCCVPQVVNPDDNVVVVVVVVVVCVVVVNPD

Solvent-accessible surface area (backbone atoms only — not comparable to full-atom values): 4319 Å² total; per-residue (Å²): 135,84,78,63,87,51,65,71,58,40,49,55,44,53,47,10,62,74,65,54,63,63,43,42,71,63,46,57,61,35,54,78,39,62,70,56,32,52,59,50,52,56,50,44,45,51,57,64,72,68,29,96,64,60,56,69,58,56,50,52,51,51,54,50,52,32,61,77,69,72,52,88,124

Mean predicted aligned error: 3.51 Å